Protein AF-A0A7Y3P4N7-F1 (afdb_monomer_lite)
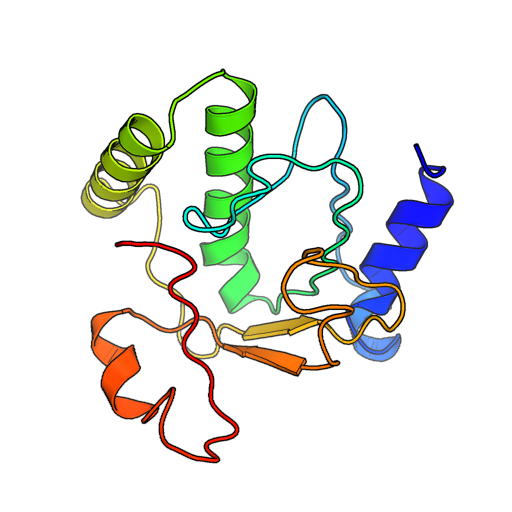
Structure (mmCIF, N/CA/C/O backbone):
data_AF-A0A7Y3P4N7-F1
#
_entry.id   AF-A0A7Y3P4N7-F1
#
loop_
_atom_site.group_PDB
_atom_site.id
_atom_site.type_symbol
_atom_site.label_atom_id
_atom_site.label_alt_id
_atom_site.label_comp_id
_atom_site.label_asym_id
_atom_site.label_entity_id
_atom_site.label_seq_id
_atom_site.pdbx_PDB_ins_code
_atom_site.Cartn_x
_atom_site.Cartn_y
_atom_site.Cartn_z
_atom_site.occupancy
_atom_site.B_iso_or_equiv
_atom_site.auth_seq_id
_atom_site.auth_comp_id
_atom_site.auth_asym_id
_atom_site.auth_atom_id
_atom_site.pdbx_PDB_model_num
ATOM 1 N N . MET A 1 1 ? -8.096 14.474 -16.806 1.00 61.81 1 MET A N 1
ATOM 2 C CA . MET A 1 1 ? -7.833 13.136 -16.232 1.00 61.81 1 MET A CA 1
ATOM 3 C C . MET A 1 1 ? -7.095 12.323 -17.276 1.00 61.81 1 MET A C 1
ATOM 5 O O . MET A 1 1 ? -7.492 12.418 -18.436 1.00 61.81 1 MET A O 1
ATOM 9 N N . PRO A 1 2 ? -6.023 11.605 -16.914 1.00 71.19 2 PRO A N 1
ATOM 10 C CA . PRO A 1 2 ? -5.303 10.753 -17.855 1.00 71.19 2 PRO A CA 1
ATOM 11 C C . PRO A 1 2 ? -6.220 9.682 -18.460 1.00 71.19 2 PRO A C 1
ATOM 13 O O . PRO A 1 2 ? -7.275 9.355 -17.915 1.00 71.19 2 PRO A O 1
ATOM 16 N N . SER A 1 3 ? -5.838 9.145 -19.621 1.00 80.19 3 SER A N 1
ATOM 17 C CA . SER A 1 3 ? -6.594 8.050 -20.241 1.00 80.19 3 SER A CA 1
ATOM 18 C C . SER A 1 3 ? -6.505 6.773 -19.399 1.00 80.19 3 SER A C 1
ATOM 20 O O . SER A 1 3 ? -5.502 6.536 -18.728 1.00 80.19 3 SER A O 1
ATOM 22 N N . ARG A 1 4 ? -7.497 5.880 -19.516 1.00 77.31 4 ARG A N 1
ATOM 23 C CA . ARG A 1 4 ? -7.462 4.554 -18.868 1.00 77.31 4 ARG A CA 1
ATOM 24 C C . ARG A 1 4 ? -6.175 3.786 -19.188 1.00 77.31 4 ARG A C 1
ATOM 26 O O . ARG A 1 4 ? -5.611 3.136 -18.317 1.00 77.31 4 ARG A O 1
ATOM 33 N N . ARG A 1 5 ? -5.686 3.889 -20.428 1.00 82.69 5 ARG A N 1
ATOM 34 C CA . ARG A 1 5 ? -4.422 3.272 -20.852 1.00 82.69 5 ARG A CA 1
ATOM 35 C C . ARG A 1 5 ? -3.223 3.854 -20.099 1.00 82.69 5 ARG A C 1
ATOM 37 O O . ARG A 1 5 ? -2.337 3.100 -19.718 1.00 82.69 5 ARG A O 1
ATOM 44 N N . ALA A 1 6 ? -3.206 5.169 -19.881 1.00 85.12 6 ALA A N 1
ATOM 45 C CA . ALA A 1 6 ? -2.146 5.837 -19.132 1.00 85.12 6 ALA A CA 1
ATOM 46 C C . ALA A 1 6 ? -2.150 5.441 -17.647 1.00 85.12 6 ALA A C 1
ATOM 48 O O . ALA A 1 6 ? -1.079 5.240 -17.084 1.00 85.12 6 ALA A O 1
ATOM 49 N N . GLU A 1 7 ? -3.324 5.265 -17.034 1.00 84.69 7 GLU A N 1
ATOM 50 C CA . GLU A 1 7 ? -3.420 4.784 -15.647 1.00 84.69 7 GLU A CA 1
ATOM 51 C C . GLU A 1 7 ? -2.989 3.320 -15.502 1.00 84.69 7 GLU A C 1
ATOM 53 O O . GLU A 1 7 ? -2.256 2.982 -14.581 1.00 84.69 7 GLU A O 1
ATOM 58 N N . ILE A 1 8 ? -3.357 2.450 -16.450 1.00 85.81 8 ILE A N 1
ATOM 59 C CA . ILE A 1 8 ? -2.885 1.055 -16.454 1.00 85.81 8 ILE A CA 1
ATOM 60 C C . ILE A 1 8 ? -1.363 0.993 -16.618 1.00 85.81 8 ILE A C 1
ATOM 62 O O . ILE A 1 8 ? -0.701 0.203 -15.947 1.00 85.81 8 ILE A O 1
ATOM 66 N N . ALA A 1 9 ? -0.801 1.817 -17.507 1.00 89.75 9 ALA A N 1
ATOM 67 C CA . ALA A 1 9 ? 0.643 1.893 -17.695 1.00 89.75 9 ALA A CA 1
ATOM 68 C C . ALA A 1 9 ? 1.352 2.377 -16.420 1.00 89.75 9 ALA A C 1
ATOM 70 O O . ALA A 1 9 ? 2.362 1.793 -16.039 1.00 89.75 9 ALA A O 1
ATOM 71 N N . LEU A 1 10 ? 0.790 3.383 -15.740 1.00 88.69 10 LEU A N 1
ATOM 72 C CA . LEU A 1 10 ? 1.301 3.870 -14.461 1.00 88.69 10 LEU A CA 1
ATOM 73 C C . LEU A 1 10 ? 1.244 2.787 -13.372 1.00 88.69 10 LEU A C 1
ATOM 75 O O . LEU A 1 10 ? 2.226 2.580 -12.669 1.00 88.69 10 LEU A O 1
ATOM 79 N N . ALA A 1 11 ? 0.119 2.084 -13.229 1.00 89.62 11 ALA A N 1
ATOM 80 C CA . ALA A 1 11 ? -0.009 1.007 -12.249 1.00 89.62 11 ALA A CA 1
ATOM 81 C C . ALA A 1 11 ? 1.030 -0.099 -12.495 1.00 89.62 11 ALA A C 1
ATOM 83 O O . ALA A 1 11 ? 1.687 -0.568 -11.570 1.00 89.62 11 ALA A O 1
ATOM 84 N N . ARG A 1 12 ? 1.248 -0.474 -13.761 1.00 92.44 12 ARG A N 1
ATOM 85 C CA . ARG A 1 12 ? 2.245 -1.490 -14.124 1.00 92.44 12 ARG A CA 1
ATOM 86 C C . ARG A 1 12 ? 3.689 -1.048 -13.905 1.00 92.44 12 ARG A C 1
ATOM 88 O O . ARG A 1 12 ? 4.544 -1.914 -13.769 1.00 92.44 12 ARG A O 1
ATOM 95 N N . SER A 1 13 ? 3.978 0.252 -13.845 1.00 92.94 13 SER A N 1
ATOM 96 C CA . SER A 1 13 ? 5.327 0.735 -13.531 1.00 92.94 13 SER A CA 1
ATOM 97 C C . SER A 1 13 ? 5.651 0.718 -12.034 1.00 92.94 13 SER A C 1
ATOM 99 O O . SER A 1 13 ? 6.765 1.080 -11.663 1.00 92.94 13 SER A O 1
ATOM 101 N N . ALA A 1 14 ? 4.723 0.288 -11.171 1.00 93.19 14 ALA A N 1
ATOM 102 C CA . ALA A 1 14 ? 4.967 0.113 -9.740 1.00 93.19 14 ALA A CA 1
ATOM 103 C C . ALA A 1 14 ? 5.999 -0.983 -9.422 1.00 93.19 14 ALA A C 1
ATOM 105 O O . ALA A 1 14 ? 6.657 -0.905 -8.390 1.00 93.19 14 ALA A O 1
ATOM 106 N N . ALA A 1 15 ? 6.167 -1.983 -10.294 1.00 95.44 15 ALA A N 1
ATOM 107 C CA . ALA A 1 15 ? 7.111 -3.091 -10.128 1.00 95.44 15 ALA A CA 1
ATOM 108 C C . ALA A 1 15 ? 7.778 -3.466 -11.467 1.00 95.44 15 ALA A C 1
ATOM 110 O O . ALA A 1 15 ? 7.324 -3.020 -12.524 1.00 95.44 15 ALA A O 1
ATOM 111 N N . PRO A 1 16 ? 8.842 -4.297 -11.468 1.00 95.81 16 PRO A N 1
ATOM 112 C CA . PRO A 1 16 ? 9.440 -4.797 -12.702 1.00 95.81 16 PRO A CA 1
ATOM 113 C C . PRO A 1 16 ? 8.420 -5.564 -13.562 1.00 95.81 16 PRO A C 1
ATOM 115 O O . PRO A 1 16 ? 7.517 -6.200 -13.008 1.00 95.81 16 PRO A O 1
ATOM 118 N N . PRO A 1 17 ? 8.575 -5.592 -14.901 1.00 94.69 17 PRO A N 1
ATOM 119 C CA . PRO A 1 17 ? 7.633 -6.275 -15.789 1.00 94.69 17 PRO A CA 1
ATOM 120 C C . PRO A 1 17 ? 7.401 -7.751 -15.450 1.00 94.69 17 PRO A C 1
ATOM 122 O O . PRO A 1 17 ? 6.272 -8.216 -15.553 1.00 94.69 17 PRO A O 1
ATOM 125 N N . SER A 1 18 ? 8.427 -8.468 -14.978 1.00 95.44 18 SER A N 1
ATOM 126 C CA . SER A 1 18 ? 8.317 -9.871 -14.543 1.00 95.44 18 SER A CA 1
ATOM 127 C C . SER A 1 18 ? 7.354 -10.086 -13.369 1.00 95.44 18 SER A C 1
ATOM 129 O O . SER A 1 18 ? 6.879 -11.199 -13.169 1.00 95.44 18 SER A O 1
ATOM 131 N N . ILE A 1 19 ? 7.051 -9.031 -12.609 1.00 93.69 19 ILE A N 1
ATOM 132 C CA . ILE A 1 19 ? 6.107 -9.040 -11.488 1.00 93.69 19 ILE A CA 1
ATOM 133 C C . ILE A 1 19 ? 4.776 -8.422 -11.932 1.00 93.69 19 ILE A C 1
ATOM 135 O O . ILE A 1 19 ? 3.722 -9.049 -11.834 1.00 93.69 19 ILE A O 1
ATOM 139 N N . ALA A 1 20 ? 4.815 -7.200 -12.472 1.00 92.75 20 ALA A N 1
ATOM 140 C CA . ALA A 1 20 ? 3.616 -6.418 -12.764 1.00 92.75 20 ALA A CA 1
ATOM 141 C C . ALA A 1 20 ? 2.809 -6.922 -13.974 1.00 92.75 20 ALA A C 1
ATOM 143 O O . ALA A 1 20 ? 1.617 -6.625 -14.072 1.00 92.75 20 ALA A O 1
ATOM 144 N N . ALA A 1 21 ? 3.417 -7.666 -14.909 1.00 90.94 21 ALA A N 1
ATOM 145 C CA . ALA A 1 21 ? 2.720 -8.134 -16.112 1.00 90.94 21 ALA A CA 1
ATOM 146 C C . ALA A 1 21 ? 1.543 -9.070 -15.799 1.00 90.94 21 ALA A C 1
ATOM 148 O O . ALA A 1 21 ? 0.556 -9.072 -16.536 1.00 90.94 21 ALA A O 1
ATOM 149 N N . HIS A 1 22 ? 1.636 -9.822 -14.700 1.00 87.56 22 HIS A N 1
ATOM 150 C CA . HIS A 1 22 ? 0.627 -10.789 -14.264 1.00 87.56 22 HIS A CA 1
ATOM 151 C C . HIS A 1 22 ? -0.294 -10.248 -13.162 1.00 87.56 22 HIS A C 1
ATOM 153 O O . HIS A 1 22 ? -1.211 -10.944 -12.733 1.00 87.56 22 HIS A O 1
ATOM 159 N N . ALA A 1 23 ? -0.063 -9.018 -12.697 1.00 89.44 23 ALA A N 1
ATOM 160 C CA . ALA A 1 23 ? -0.857 -8.416 -11.640 1.00 89.44 23 ALA A CA 1
ATOM 161 C C . ALA A 1 23 ? -2.231 -7.966 -12.156 1.00 89.44 23 ALA A C 1
ATOM 163 O O . ALA A 1 23 ? -2.363 -7.371 -13.233 1.00 89.44 23 ALA A O 1
ATOM 164 N N . THR A 1 24 ? -3.260 -8.187 -11.340 1.00 91.50 24 THR A N 1
ATOM 165 C CA . THR A 1 24 ? -4.559 -7.539 -11.529 1.00 91.50 24 THR A CA 1
ATOM 166 C C . THR A 1 24 ? -4.403 -6.041 -11.293 1.00 91.50 24 THR A C 1
ATOM 168 O O . THR A 1 24 ? -3.936 -5.618 -10.239 1.00 91.50 24 THR A O 1
ATOM 171 N N . VAL A 1 25 ? -4.810 -5.230 -12.270 1.00 87.38 25 VAL A N 1
ATOM 172 C CA . VAL A 1 25 ? -4.692 -3.770 -12.195 1.00 87.38 25 VAL A CA 1
ATOM 173 C C . VAL A 1 25 ? -5.990 -3.158 -11.685 1.00 87.38 25 VAL A C 1
ATOM 175 O O . VAL A 1 25 ? -7.051 -3.332 -12.286 1.00 87.38 25 VAL A O 1
ATOM 178 N N . LEU A 1 26 ? -5.875 -2.382 -10.612 1.00 83.62 26 LEU A N 1
ATOM 179 C CA . LEU A 1 26 ? -6.950 -1.580 -10.044 1.00 83.62 26 LEU A CA 1
ATOM 180 C C . LEU A 1 26 ? -6.667 -0.103 -10.344 1.00 83.62 26 LEU A C 1
ATOM 182 O O . LEU A 1 26 ? -5.553 0.367 -10.136 1.00 83.62 26 LEU A O 1
ATOM 186 N N . VAL A 1 27 ? -7.653 0.615 -10.887 1.00 80.75 27 VAL A N 1
ATOM 187 C CA . VAL A 1 27 ? -7.509 2.030 -11.262 1.00 80.75 27 VAL A CA 1
ATOM 188 C C . VAL A 1 27 ? -8.506 2.870 -10.491 1.00 80.75 27 VAL A C 1
ATOM 190 O O . VAL A 1 27 ? -9.705 2.588 -10.485 1.00 80.75 27 VAL A O 1
ATOM 193 N N . LEU A 1 28 ? -7.987 3.951 -9.924 1.00 74.19 28 LEU A N 1
ATOM 194 C CA . LEU A 1 28 ? -8.757 4.990 -9.280 1.00 74.19 28 LEU A CA 1
ATOM 195 C C . LEU A 1 28 ? -9.539 5.848 -10.264 1.00 74.19 28 LEU A C 1
ATOM 197 O O . LEU A 1 28 ? -9.003 6.443 -11.193 1.00 74.19 28 LEU A O 1
ATOM 201 N N . THR A 1 29 ? -10.847 5.915 -10.036 1.00 69.94 29 THR A N 1
ATOM 202 C CA . THR A 1 29 ? -11.795 6.729 -10.788 1.00 69.94 29 THR A CA 1
ATOM 203 C C . THR A 1 29 ? -12.557 7.673 -9.863 1.00 69.94 29 THR A C 1
ATOM 205 O O . THR A 1 29 ? -12.612 7.484 -8.651 1.00 69.94 29 THR A O 1
ATOM 208 N N . ARG A 1 30 ? -13.285 8.633 -10.446 1.00 65.25 30 ARG A N 1
ATOM 209 C CA . ARG A 1 30 ? -14.228 9.506 -9.712 1.00 65.25 30 ARG A CA 1
ATOM 210 C C . ARG A 1 30 ? -15.302 8.751 -8.911 1.00 65.25 30 ARG A C 1
ATOM 212 O O . ARG A 1 30 ? -16.056 9.382 -8.186 1.00 65.25 30 ARG A O 1
ATOM 219 N N . ARG A 1 31 ? -15.416 7.433 -9.099 1.00 62.25 31 ARG A N 1
ATOM 220 C CA . ARG A 1 31 ? -16.374 6.552 -8.429 1.00 62.25 31 ARG A CA 1
ATOM 221 C C . ARG A 1 31 ? -15.697 5.479 -7.554 1.00 62.25 31 ARG A C 1
ATOM 223 O O . ARG A 1 31 ? -16.415 4.625 -7.047 1.00 62.25 31 ARG A O 1
ATOM 230 N N . GLY A 1 32 ? -14.362 5.472 -7.386 1.00 59.31 32 GLY A N 1
ATOM 231 C CA . GLY A 1 32 ? -13.689 4.466 -6.539 1.00 59.31 32 GLY A CA 1
ATOM 232 C C . GLY A 1 32 ? -12.167 4.334 -6.680 1.00 59.31 32 GLY A C 1
ATOM 233 O O . GLY A 1 32 ? -11.677 4.449 -7.797 1.00 59.31 32 GLY A O 1
ATOM 234 N N . PHE A 1 33 ? -11.523 3.948 -5.560 1.00 55.28 33 PHE A N 1
ATOM 235 C CA . PHE A 1 33 ? -10.116 3.996 -5.062 1.00 55.28 33 PHE A CA 1
ATOM 236 C C . PHE A 1 33 ? -9.648 5.350 -4.500 1.00 55.28 33 PHE A C 1
ATOM 238 O O . PHE A 1 33 ? -9.903 6.350 -5.119 1.00 55.28 33 PHE A O 1
ATOM 245 N N . VAL A 1 34 ? -9.037 5.378 -3.306 1.00 50.56 34 VAL A N 1
ATOM 246 C CA . VAL A 1 34 ? -7.811 6.091 -2.842 1.00 50.56 34 VAL A CA 1
ATOM 247 C C . VAL A 1 34 ? -7.616 5.719 -1.358 1.00 50.56 34 VAL A C 1
ATOM 249 O O . VAL A 1 34 ? -8.615 5.620 -0.644 1.00 50.56 34 VAL A O 1
ATOM 252 N N . THR A 1 35 ? -6.370 5.639 -0.873 1.00 47.69 35 THR A N 1
ATOM 253 C CA . THR A 1 35 ? -6.036 5.795 0.560 1.00 47.69 35 THR A CA 1
ATOM 254 C C . THR A 1 35 ? -4.924 6.814 0.791 1.00 47.69 35 THR A C 1
ATOM 256 O O . THR A 1 35 ? -3.995 6.886 -0.003 1.00 47.69 35 THR A O 1
ATOM 259 N N . ALA A 1 36 ? -5.112 7.534 1.906 1.00 47.16 36 ALA A N 1
ATOM 260 C CA . ALA A 1 36 ? -4.250 8.269 2.850 1.00 47.16 36 ALA A CA 1
ATOM 261 C C . ALA A 1 36 ? -2.719 8.397 2.599 1.00 47.16 36 ALA A C 1
ATOM 263 O O . ALA A 1 36 ? -2.116 7.553 1.944 1.00 47.16 36 ALA A O 1
ATOM 264 N N . PRO A 1 37 ? -2.061 9.401 3.228 1.00 44.56 37 PRO A N 1
ATOM 265 C CA . PRO A 1 37 ? -2.115 9.577 4.686 1.00 44.56 37 PRO A CA 1
ATOM 266 C C . PRO A 1 37 ? -3.057 10.691 5.187 1.00 44.56 37 PRO A C 1
ATOM 268 O O . PRO A 1 37 ? -3.176 11.763 4.610 1.00 44.56 37 PRO A O 1
ATOM 271 N N . PHE A 1 38 ? -3.695 10.457 6.341 1.00 49.12 38 PHE A N 1
ATOM 272 C CA . PHE A 1 38 ? -4.705 11.331 6.967 1.00 49.12 38 PHE A CA 1
ATOM 273 C C . PHE A 1 38 ? -4.144 12.571 7.694 1.00 49.12 38 PHE A C 1
ATOM 275 O O . PHE A 1 38 ? -4.898 13.337 8.299 1.00 49.12 38 PHE A O 1
ATOM 282 N N . ASN A 1 39 ? -2.827 12.768 7.637 1.00 47.59 39 ASN A N 1
ATOM 283 C CA . ASN A 1 39 ? -2.147 13.991 8.064 1.00 47.59 39 ASN A CA 1
ATOM 284 C C . ASN A 1 39 ? -1.602 14.795 6.877 1.00 47.59 39 ASN A C 1
ATOM 286 O O . ASN A 1 39 ? -0.966 15.821 7.107 1.00 47.59 39 ASN A O 1
ATOM 290 N N . ASP A 1 40 ? -1.827 14.340 5.640 1.00 50.56 40 ASP A N 1
ATOM 291 C CA . ASP A 1 40 ? -1.505 15.155 4.479 1.00 50.56 40 ASP A CA 1
ATOM 292 C C . ASP A 1 40 ? -2.525 16.294 4.363 1.00 50.56 40 ASP A C 1
ATOM 294 O O . ASP A 1 40 ? -3.739 16.095 4.480 1.00 50.56 40 ASP A O 1
ATOM 298 N N . THR A 1 41 ? -2.017 17.509 4.181 1.00 51.00 41 THR A N 1
ATOM 299 C CA . THR A 1 41 ? -2.828 18.707 3.951 1.00 51.00 41 THR A CA 1
ATOM 300 C C . THR A 1 41 ? -3.601 18.632 2.636 1.00 51.00 41 THR A C 1
ATOM 302 O O . THR A 1 41 ? -4.568 19.367 2.458 1.00 51.00 41 THR A O 1
ATOM 305 N N . GLU A 1 42 ? -3.210 17.730 1.735 1.00 52.53 42 GLU A N 1
ATOM 306 C CA . GLU A 1 42 ? -3.821 17.520 0.423 1.00 52.53 42 GLU A CA 1
ATOM 307 C C . GLU A 1 42 ? -4.901 16.419 0.428 1.00 52.53 42 GLU A C 1
ATOM 309 O O . GLU A 1 42 ? -5.071 15.700 -0.554 1.00 52.53 42 GLU A O 1
ATOM 314 N N . PHE A 1 43 ? -5.666 16.294 1.525 1.00 50.41 43 PHE A N 1
ATOM 315 C CA . PHE A 1 43 ? -6.787 15.351 1.657 1.00 50.41 43 PHE A CA 1
ATOM 316 C C . PHE A 1 43 ? -7.696 15.375 0.408 1.00 50.41 43 PHE A C 1
ATOM 318 O O . PHE A 1 43 ? -8.486 16.297 0.211 1.00 50.41 43 PHE A O 1
ATOM 325 N N . TRP A 1 44 ? -7.558 14.325 -0.415 1.00 55.59 44 TRP A N 1
ATOM 326 C CA . TRP A 1 44 ? -8.115 14.164 -1.763 1.00 55.59 44 TRP A CA 1
ATOM 327 C C . TRP A 1 44 ? -7.571 15.162 -2.803 1.00 55.59 44 TRP A C 1
ATOM 329 O O . TRP A 1 44 ? -8.177 16.192 -3.102 1.00 55.59 44 TRP A O 1
ATOM 339 N N . ASN A 1 45 ? -6.467 14.789 -3.457 1.00 59.19 45 ASN A N 1
ATOM 340 C CA . ASN A 1 45 ? -5.925 15.509 -4.604 1.00 59.19 45 ASN A CA 1
ATOM 341 C C . ASN A 1 45 ? -5.884 14.603 -5.852 1.00 59.19 45 ASN A C 1
ATOM 343 O O . ASN A 1 45 ? -5.065 13.692 -5.930 1.00 59.19 45 ASN A O 1
ATOM 347 N N . PRO A 1 46 ? -6.701 14.850 -6.897 1.00 60.06 46 PRO A N 1
ATOM 348 C CA . PRO A 1 46 ? -6.679 14.050 -8.128 1.00 60.06 46 PRO A CA 1
ATOM 349 C C . PRO A 1 46 ? -5.380 14.196 -8.947 1.00 60.06 46 PRO A C 1
ATOM 351 O O . PRO A 1 46 ? -5.275 13.611 -10.028 1.00 60.06 46 PRO A O 1
ATOM 354 N N . LYS A 1 47 ? -4.424 15.016 -8.488 1.00 67.19 47 LYS A N 1
ATOM 355 C CA . LYS A 1 47 ? -3.064 15.104 -9.031 1.00 67.19 47 LYS A CA 1
ATOM 356 C C . LYS A 1 47 ? -2.114 14.079 -8.407 1.00 67.19 47 LYS A C 1
ATOM 358 O O . LYS A 1 47 ? -1.073 13.820 -9.007 1.00 67.19 47 LYS A O 1
ATOM 363 N N . GLU A 1 48 ? -2.457 13.501 -7.257 1.00 72.25 48 GLU A N 1
ATOM 364 C CA . GLU A 1 48 ? -1.678 12.429 -6.646 1.00 72.25 48 GLU A CA 1
ATOM 365 C C . GLU A 1 48 ? -1.811 11.127 -7.437 1.00 72.25 48 GLU A C 1
ATOM 367 O O . GLU A 1 48 ? -2.866 10.772 -7.969 1.00 72.25 48 GLU A O 1
ATOM 372 N N . ARG A 1 49 ? -0.687 10.429 -7.559 1.00 77.75 49 ARG A N 1
ATOM 373 C CA . ARG A 1 49 ? -0.486 9.240 -8.379 1.00 77.75 49 ARG A CA 1
ATOM 374 C C . ARG A 1 49 ? 0.468 8.306 -7.640 1.00 77.75 49 ARG A C 1
ATOM 376 O O . ARG A 1 49 ? 1.678 8.397 -7.820 1.00 77.75 49 ARG A O 1
ATOM 383 N N . GLY A 1 50 ? -0.074 7.410 -6.821 1.00 80.62 50 GLY A N 1
ATOM 384 C CA . GLY A 1 50 ? 0.683 6.380 -6.102 1.00 80.62 50 GLY A CA 1
ATOM 385 C C . GLY A 1 50 ? 0.436 4.987 -6.671 1.00 80.62 50 GLY A C 1
ATOM 386 O O . GLY A 1 50 ? -0.498 4.327 -6.227 1.00 80.62 50 GLY A O 1
ATOM 387 N N . PRO A 1 51 ? 1.174 4.548 -7.705 1.00 86.69 51 PRO A N 1
ATOM 388 C CA . PRO A 1 51 ? 1.033 3.188 -8.198 1.00 86.69 51 PRO A CA 1
ATOM 389 C C . PRO A 1 51 ? 1.782 2.203 -7.298 1.00 86.69 51 PRO A C 1
ATOM 391 O O . PRO A 1 51 ? 3.008 2.269 -7.172 1.00 86.69 51 PRO A O 1
ATOM 394 N N . ASP A 1 52 ? 1.029 1.237 -6.781 1.00 88.81 52 ASP A N 1
ATOM 395 C CA . ASP A 1 52 ? 1.512 0.188 -5.889 1.00 88.81 52 ASP A CA 1
ATOM 396 C C . ASP A 1 52 ? 1.291 -1.189 -6.520 1.00 88.81 52 ASP A C 1
ATOM 398 O O . ASP A 1 52 ? 0.239 -1.463 -7.104 1.00 88.81 52 ASP A O 1
ATOM 402 N N . CYS A 1 53 ? 2.255 -2.094 -6.356 1.00 93.69 53 CYS A N 1
ATOM 403 C CA . CYS A 1 53 ? 2.107 -3.498 -6.733 1.00 93.69 53 CYS A CA 1
ATOM 404 C C . CYS A 1 53 ? 2.272 -4.392 -5.505 1.00 93.69 53 CYS A C 1
ATOM 406 O O . CYS A 1 53 ? 3.383 -4.579 -5.010 1.00 93.69 53 CYS A O 1
ATOM 408 N N . TYR A 1 54 ? 1.166 -4.962 -5.037 1.00 95.12 54 TYR A N 1
ATOM 409 C CA . TYR A 1 54 ? 1.097 -5.778 -3.828 1.00 95.12 54 TYR A CA 1
ATOM 410 C C . TYR A 1 54 ? 1.469 -7.235 -4.110 1.00 95.12 54 TYR A C 1
ATOM 412 O O . TYR A 1 54 ? 1.095 -7.800 -5.139 1.00 95.12 54 TYR A O 1
ATOM 420 N N . ASN A 1 55 ? 2.174 -7.867 -3.173 1.00 97.06 55 ASN A N 1
ATOM 421 C CA . ASN A 1 55 ? 2.372 -9.313 -3.195 1.00 97.06 55 ASN A CA 1
ATOM 422 C C . ASN A 1 55 ? 1.110 -10.057 -2.684 1.00 97.06 55 ASN A C 1
ATOM 424 O O . ASN A 1 55 ? 0.170 -9.416 -2.203 1.00 97.06 55 ASN A O 1
ATOM 428 N N . PRO A 1 56 ? 1.031 -11.401 -2.778 1.00 96.31 56 PRO A N 1
ATOM 429 C CA . PRO A 1 56 ? -0.188 -12.124 -2.406 1.00 96.31 56 PRO A CA 1
ATOM 430 C C . PRO A 1 56 ? -0.633 -11.955 -0.938 1.00 96.31 56 PRO A C 1
ATOM 432 O O . PRO A 1 56 ? -1.825 -11.724 -0.737 1.00 96.31 56 PRO A O 1
ATOM 435 N N . PRO A 1 57 ? 0.252 -12.020 0.082 1.00 97.19 57 PRO A N 1
ATOM 436 C CA . PRO A 1 57 ? -0.129 -11.718 1.465 1.00 97.19 57 PRO A CA 1
ATOM 437 C C . PRO A 1 57 ? -0.695 -10.305 1.639 1.00 97.19 57 PRO A C 1
ATOM 439 O O . PRO A 1 57 ? -1.782 -10.149 2.189 1.00 97.19 57 PRO A O 1
ATOM 442 N N . ALA A 1 58 ? -0.034 -9.283 1.083 1.00 95.44 58 ALA A N 1
ATOM 443 C CA . ALA A 1 58 ? -0.522 -7.908 1.175 1.00 95.44 58 ALA A CA 1
ATOM 444 C C . ALA A 1 58 ? -1.837 -7.704 0.405 1.00 95.44 58 ALA A C 1
ATOM 446 O O . ALA A 1 58 ? -2.714 -6.966 0.837 1.00 95.44 58 ALA A O 1
ATOM 447 N N . THR A 1 59 ? -2.033 -8.416 -0.708 1.00 94.44 59 THR A N 1
ATOM 448 C CA . THR A 1 59 ? -3.292 -8.372 -1.467 1.00 94.44 59 THR A CA 1
ATOM 449 C C . THR A 1 59 ? -4.481 -8.845 -0.627 1.00 94.44 59 THR A C 1
ATOM 451 O O . THR A 1 59 ? -5.584 -8.330 -0.784 1.00 94.44 59 THR A O 1
ATOM 454 N N . ARG A 1 60 ? -4.283 -9.809 0.279 1.00 95.19 60 ARG A N 1
ATOM 455 C CA . ARG A 1 60 ? -5.362 -10.346 1.123 1.00 95.19 60 ARG A CA 1
ATOM 456 C C . ARG A 1 60 ? -5.751 -9.432 2.284 1.00 95.19 60 ARG A C 1
ATOM 458 O O . ARG A 1 60 ? -6.877 -9.553 2.764 1.00 95.19 60 ARG A O 1
ATOM 465 N N . THR A 1 61 ? -4.859 -8.548 2.727 1.00 94.00 61 THR A N 1
ATOM 466 C CA . THR A 1 61 ? -5.082 -7.685 3.900 1.00 94.00 61 THR A CA 1
ATOM 467 C C . THR A 1 61 ? -5.292 -6.226 3.520 1.00 94.00 61 THR A C 1
ATOM 469 O O . THR A 1 61 ? -6.271 -5.621 3.949 1.00 94.00 61 THR A O 1
ATOM 472 N N . GLU A 1 62 ? -4.440 -5.683 2.652 1.00 90.69 62 GLU A N 1
ATOM 473 C CA . GLU A 1 62 ? -4.411 -4.252 2.343 1.00 90.69 62 GLU A CA 1
ATOM 474 C C . GLU A 1 62 ? -5.458 -3.865 1.295 1.00 90.69 62 GLU A C 1
ATOM 476 O O . GLU A 1 62 ? -6.129 -2.848 1.443 1.00 90.69 62 GLU A O 1
ATOM 481 N N . ILE A 1 63 ? -5.665 -4.680 0.250 1.00 89.81 63 ILE A N 1
ATOM 482 C CA . ILE A 1 63 ? -6.609 -4.337 -0.831 1.00 89.81 63 ILE A CA 1
ATOM 483 C C . ILE A 1 63 ? -8.066 -4.240 -0.341 1.00 89.81 63 ILE A C 1
ATOM 485 O O . ILE A 1 63 ? -8.738 -3.275 -0.718 1.00 89.81 63 ILE A O 1
ATOM 489 N N . PRO A 1 64 ? -8.592 -5.161 0.495 1.00 91.44 64 PRO A N 1
ATOM 490 C CA . PRO A 1 64 ? -9.936 -5.011 1.055 1.00 91.44 64 PRO A CA 1
ATOM 491 C C . PRO A 1 64 ? -10.089 -3.745 1.904 1.00 91.44 64 PRO A C 1
ATOM 493 O O . PRO A 1 64 ? -11.111 -3.064 1.796 1.00 91.44 64 PRO A O 1
ATOM 496 N N . GLN A 1 65 ? -9.069 -3.408 2.703 1.00 88.88 65 GLN A N 1
ATOM 497 C CA . GLN A 1 65 ? -9.054 -2.185 3.504 1.00 88.88 65 GLN A CA 1
ATOM 498 C C . GLN A 1 65 ? -9.063 -0.942 2.600 1.00 88.88 65 GLN A C 1
ATOM 500 O O . GLN A 1 65 ? -9.970 -0.118 2.713 1.00 88.88 65 GLN A O 1
ATOM 505 N N . LEU A 1 66 ? -8.141 -0.867 1.634 1.00 85.38 66 LEU A N 1
ATOM 506 C CA . LEU A 1 66 ? -8.031 0.202 0.634 1.00 85.38 66 LEU A CA 1
ATOM 507 C C . LEU A 1 66 ? -9.358 0.460 -0.088 1.00 85.38 66 LEU A C 1
ATOM 509 O O . LEU A 1 66 ? -9.814 1.598 -0.207 1.00 85.38 66 LEU A O 1
ATOM 513 N N . LEU A 1 67 ? -10.007 -0.602 -0.562 1.00 86.12 67 LEU A N 1
ATOM 514 C CA . LEU A 1 67 ? -11.291 -0.511 -1.253 1.00 86.12 67 LEU A CA 1
ATOM 515 C C . LEU A 1 67 ? -12.399 0.047 -0.355 1.00 86.12 67 LEU A C 1
ATOM 517 O O . LEU A 1 67 ? -13.212 0.868 -0.795 1.00 86.12 67 LEU A O 1
ATOM 521 N N . GLN A 1 68 ? -12.451 -0.405 0.895 1.00 88.69 68 GLN A N 1
ATOM 522 C CA . GLN A 1 68 ? -13.492 -0.008 1.830 1.00 88.69 68 GLN A CA 1
ATOM 523 C C . GLN A 1 68 ? -13.306 1.431 2.323 1.00 88.69 68 GLN A C 1
ATOM 525 O O . GLN A 1 68 ? -14.280 2.184 2.411 1.00 88.69 68 GLN A O 1
ATOM 530 N N . GLU A 1 69 ? -12.072 1.837 2.595 1.00 82.62 69 GLU A N 1
ATOM 531 C CA . GLU A 1 69 ? -11.743 3.206 2.980 1.00 82.62 69 GLU A CA 1
ATOM 532 C C . GLU A 1 69 ? -12.021 4.179 1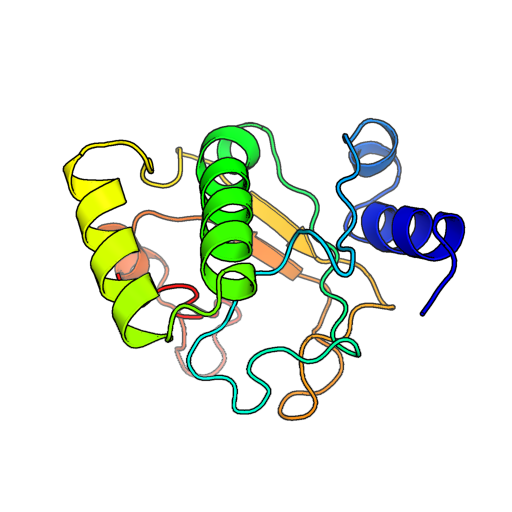.835 1.00 82.62 69 GLU A C 1
ATOM 534 O O . GLU A 1 69 ? -12.662 5.207 2.052 1.00 82.62 69 GLU A O 1
ATOM 539 N N . ALA A 1 70 ? -11.682 3.808 0.597 1.00 80.25 70 ALA A N 1
ATOM 540 C CA . ALA A 1 70 ? -12.055 4.584 -0.580 1.00 80.25 70 ALA A CA 1
ATOM 541 C C . ALA A 1 70 ? -13.576 4.775 -0.686 1.00 80.25 70 ALA A C 1
ATOM 543 O O . ALA A 1 70 ? -14.057 5.866 -0.997 1.00 80.25 70 ALA A O 1
ATOM 544 N N . LYS A 1 71 ? -14.353 3.722 -0.401 1.00 85.44 71 LYS A N 1
ATOM 545 C CA . LYS A 1 71 ? -15.820 3.789 -0.393 1.00 85.44 71 LYS A CA 1
ATOM 546 C C . LYS A 1 71 ? -16.339 4.736 0.690 1.00 85.44 71 LYS A C 1
ATOM 548 O O . LYS A 1 71 ? -17.276 5.486 0.430 1.00 85.44 71 LYS A O 1
ATOM 553 N N . TRP A 1 72 ? -15.762 4.709 1.890 1.00 86.44 72 TRP A N 1
ATOM 554 C CA . TRP A 1 72 ? -16.138 5.628 2.966 1.00 86.44 72 TRP A CA 1
ATOM 555 C C . TRP A 1 72 ? -15.802 7.081 2.622 1.00 86.44 72 TRP A C 1
ATOM 557 O O . TRP A 1 72 ? -16.674 7.936 2.753 1.00 86.44 72 TRP A O 1
ATOM 567 N N . ALA A 1 73 ? -14.597 7.344 2.112 1.00 79.12 73 ALA A N 1
ATOM 568 C CA . ALA A 1 73 ? -14.169 8.682 1.712 1.00 79.12 73 ALA A CA 1
ATOM 569 C C . ALA A 1 73 ? -15.073 9.267 0.616 1.00 79.12 73 ALA A C 1
ATOM 571 O O . ALA A 1 73 ? -15.584 10.376 0.750 1.00 79.12 73 ALA A O 1
ATOM 572 N N . LEU A 1 74 ? -15.356 8.494 -0.439 1.00 78.12 74 LEU A N 1
ATOM 573 C CA . LEU A 1 74 ? -16.275 8.916 -1.504 1.00 78.12 74 LEU A CA 1
ATOM 574 C C . LEU A 1 74 ? -17.727 9.050 -1.033 1.00 78.12 74 LEU A C 1
ATOM 576 O O . LEU A 1 74 ? -18.504 9.778 -1.644 1.00 78.12 74 LEU A O 1
ATOM 580 N N . GLY A 1 75 ? -18.090 8.367 0.053 1.00 84.94 75 GLY A N 1
ATOM 581 C CA . GLY A 1 75 ? -19.364 8.542 0.747 1.00 84.94 75 GLY A CA 1
ATOM 582 C C . GLY A 1 75 ? -19.455 9.829 1.573 1.00 84.94 75 GLY A C 1
ATOM 583 O O . GLY A 1 75 ? -20.483 10.049 2.207 1.00 84.94 75 GLY A O 1
ATOM 584 N N . GLY A 1 76 ? -18.408 10.662 1.588 1.00 82.62 76 GLY A N 1
ATOM 585 C CA . GLY A 1 76 ? -18.383 11.937 2.304 1.00 82.62 76 GLY A CA 1
ATOM 586 C C . GLY A 1 76 ? -18.083 11.812 3.796 1.00 82.62 76 GLY A C 1
ATOM 587 O O . GLY A 1 76 ? -18.339 12.755 4.542 1.00 82.62 76 GLY A O 1
ATOM 588 N N . LEU A 1 77 ? -17.563 10.667 4.251 1.00 86.94 77 LEU A N 1
ATOM 589 C CA . LEU A 1 77 ? -17.147 10.535 5.643 1.00 86.94 77 LEU A CA 1
ATOM 590 C C . LEU A 1 77 ? -15.973 11.462 5.948 1.00 86.94 77 LEU A C 1
ATOM 592 O O . LEU A 1 77 ? -15.031 11.588 5.165 1.00 86.94 77 LEU A O 1
ATOM 596 N N . THR A 1 78 ? -16.006 12.062 7.135 1.00 84.00 78 THR A N 1
ATOM 597 C CA . THR A 1 78 ? -1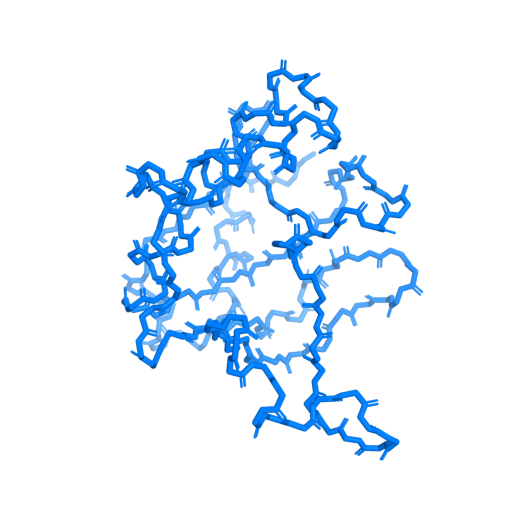4.863 12.811 7.650 1.00 84.00 78 THR A CA 1
ATOM 598 C C . THR A 1 78 ? -13.739 11.857 8.042 1.00 84.00 78 THR A C 1
ATOM 600 O O . THR A 1 78 ? -13.965 10.681 8.342 1.00 84.00 78 THR A O 1
ATOM 603 N N . ARG A 1 79 ? -12.514 12.384 8.124 1.00 76.62 79 ARG A N 1
ATOM 604 C CA . ARG A 1 79 ? -11.353 11.643 8.636 1.00 76.62 79 ARG A CA 1
ATOM 605 C C . ARG A 1 79 ? -11.650 10.948 9.966 1.00 76.62 79 ARG A C 1
ATOM 607 O O . ARG A 1 79 ? -11.375 9.765 10.107 1.00 76.62 79 ARG A O 1
ATOM 614 N N . GLN A 1 80 ? -12.233 11.673 10.921 1.00 83.88 80 GLN A N 1
ATOM 615 C CA . GLN A 1 80 ? -12.524 11.127 12.246 1.00 83.88 80 GLN A CA 1
ATOM 616 C C . GLN A 1 80 ? -13.499 9.942 12.166 1.00 83.88 80 GLN A C 1
ATOM 618 O O . GLN A 1 80 ? -13.264 8.907 12.781 1.00 83.88 80 GLN A O 1
ATOM 623 N N . GLN A 1 81 ? -14.551 10.059 11.352 1.00 89.06 81 GLN A N 1
ATOM 624 C CA . GLN A 1 81 ? -15.514 8.973 11.154 1.00 89.06 81 GLN A CA 1
ATOM 625 C C . GLN A 1 81 ? -14.868 7.744 10.507 1.00 89.06 81 GLN A C 1
ATOM 627 O O . GLN A 1 81 ? -15.204 6.614 10.858 1.00 89.06 81 GLN A O 1
ATOM 632 N N . MET A 1 82 ? -13.950 7.945 9.558 1.00 85.62 82 MET A N 1
ATOM 633 C CA . MET A 1 82 ? -13.196 6.847 8.954 1.00 85.62 82 MET A CA 1
ATOM 634 C C . MET A 1 82 ? -12.278 6.171 9.975 1.00 85.62 82 MET A C 1
ATOM 636 O O . MET A 1 82 ? -12.301 4.951 10.068 1.00 85.62 82 MET A O 1
ATOM 640 N N . GLU A 1 83 ? -11.540 6.934 10.787 1.00 83.75 83 GLU A N 1
ATOM 641 C CA . GLU A 1 83 ? -10.677 6.387 11.846 1.00 83.75 83 GLU A CA 1
ATOM 642 C C . GLU A 1 83 ? -11.469 5.540 12.854 1.00 83.75 83 GLU A C 1
ATOM 644 O O . GLU A 1 83 ? -11.056 4.433 13.208 1.00 83.75 83 GLU A O 1
ATOM 649 N N . GLU A 1 84 ? -12.628 6.029 13.297 1.00 90.12 84 GLU A N 1
ATOM 650 C CA . GLU A 1 84 ? -13.523 5.300 14.200 1.00 90.12 84 GLU A CA 1
ATOM 651 C C . GLU A 1 84 ? -14.045 4.007 13.555 1.00 90.12 84 GLU A C 1
ATOM 653 O O . GLU A 1 84 ? -13.993 2.941 14.174 1.00 90.12 84 GLU A O 1
ATOM 658 N N . ARG A 1 85 ? -14.477 4.061 12.288 1.00 92.12 85 ARG A N 1
ATOM 659 C CA . ARG A 1 85 ? -14.945 2.873 11.557 1.00 92.12 85 ARG A CA 1
ATOM 660 C C . ARG A 1 85 ? -13.844 1.860 11.295 1.00 92.12 85 ARG A C 1
ATOM 662 O O . ARG A 1 85 ? -14.104 0.668 11.409 1.00 92.12 85 ARG A O 1
ATOM 669 N N . THR A 1 86 ? -12.628 2.302 10.992 1.00 88.56 86 THR A N 1
ATOM 670 C CA . THR A 1 86 ? -11.483 1.407 10.806 1.00 88.56 86 THR A CA 1
ATOM 671 C C . THR A 1 86 ? -11.191 0.635 12.093 1.00 88.56 86 THR A C 1
ATOM 673 O O . THR A 1 86 ? -10.992 -0.576 12.037 1.00 88.56 86 THR A O 1
ATOM 676 N N . LYS A 1 87 ? -11.242 1.281 13.269 1.00 89.06 87 LYS A N 1
ATOM 677 C CA . LYS A 1 87 ? -11.076 0.586 14.562 1.00 89.06 87 LYS A CA 1
ATOM 678 C C . LYS A 1 87 ? -12.139 -0.492 14.774 1.00 89.06 87 LYS A C 1
ATOM 680 O O . LYS A 1 87 ? -11.798 -1.609 15.157 1.00 89.06 87 LYS A O 1
ATOM 685 N N . VAL A 1 88 ? -13.404 -0.173 14.489 1.00 94.56 88 VAL A N 1
ATOM 686 C CA . VAL A 1 88 ? -14.510 -1.141 14.571 1.00 94.56 88 VAL A CA 1
ATOM 687 C C . VAL A 1 88 ? -14.302 -2.296 13.587 1.00 94.56 88 VAL A C 1
ATOM 689 O O . VAL A 1 88 ? -14.411 -3.445 13.997 1.00 94.56 88 VAL A O 1
ATOM 692 N N . ALA A 1 89 ? -13.905 -2.009 12.345 1.00 93.38 89 ALA A N 1
ATOM 693 C CA . ALA A 1 89 ? -13.659 -3.011 11.306 1.00 93.38 89 ALA A CA 1
ATOM 694 C C . ALA A 1 89 ? -12.486 -3.961 11.629 1.00 93.38 89 ALA A C 1
ATOM 696 O O . ALA A 1 89 ? -12.444 -5.104 11.182 1.00 93.38 89 ALA A O 1
ATOM 697 N N . PHE A 1 90 ? -11.493 -3.521 12.404 1.00 91.31 90 PHE A N 1
ATOM 698 C CA . PHE A 1 90 ? -10.477 -4.436 12.934 1.00 91.31 90 PHE A CA 1
ATOM 699 C C . PHE A 1 90 ? -11.015 -5.264 14.108 1.00 91.31 90 PHE A C 1
ATOM 701 O O . PHE A 1 90 ? -10.718 -6.455 14.204 1.00 91.31 90 PHE A O 1
ATOM 708 N N . ALA A 1 91 ? -11.815 -4.658 14.991 1.00 93.25 91 ALA A N 1
ATOM 709 C CA . ALA A 1 91 ? -12.403 -5.345 16.140 1.00 93.25 91 ALA A CA 1
ATOM 710 C C . ALA A 1 91 ? -13.401 -6.444 15.723 1.00 93.25 91 ALA A C 1
ATOM 712 O O . ALA A 1 91 ? -13.415 -7.519 16.322 1.00 93.25 91 ALA A O 1
ATOM 713 N N . ASP A 1 92 ? -14.189 -6.206 14.673 1.00 95.06 92 ASP A N 1
ATOM 714 C CA . ASP A 1 92 ? -15.151 -7.165 14.113 1.00 95.06 92 ASP A CA 1
ATOM 715 C C . ASP A 1 92 ? -14.535 -8.148 13.094 1.00 95.06 92 ASP A C 1
ATOM 717 O O . ASP A 1 92 ? -15.215 -9.058 12.617 1.00 95.06 92 ASP A O 1
ATOM 721 N N . ARG A 1 93 ? -13.227 -8.017 12.818 1.00 92.44 93 ARG A N 1
ATOM 722 C CA . ARG A 1 93 ? -12.437 -8.830 11.874 1.00 92.44 93 ARG A CA 1
ATOM 723 C C . ARG A 1 93 ? -12.814 -8.661 10.398 1.00 92.44 93 ARG A C 1
ATOM 725 O O . ARG A 1 93 ? -12.410 -9.493 9.578 1.00 92.44 93 ARG A O 1
ATOM 732 N N . MET A 1 94 ? -13.532 -7.600 10.032 1.00 92.88 94 MET A N 1
ATOM 733 C CA . MET A 1 94 ? -13.702 -7.192 8.638 1.00 92.88 94 MET A CA 1
ATOM 734 C C . MET A 1 94 ? -12.349 -6.847 7.996 1.00 92.88 94 MET A C 1
ATOM 736 O O . MET A 1 94 ? -12.075 -7.255 6.867 1.00 92.88 94 MET A O 1
ATOM 740 N N . PHE A 1 95 ? -11.488 -6.137 8.725 1.00 93.12 95 PHE A N 1
ATOM 741 C CA . PHE A 1 95 ? -10.088 -5.922 8.373 1.00 93.12 95 PHE A CA 1
ATOM 742 C C . PHE A 1 95 ? -9.191 -6.878 9.151 1.00 93.12 95 PHE A C 1
ATOM 744 O O . PHE A 1 95 ? -9.413 -7.169 10.328 1.00 93.12 95 PHE A O 1
ATOM 751 N N . LYS A 1 96 ? -8.150 -7.369 8.479 1.00 92.50 96 LYS A N 1
ATOM 752 C CA . LYS A 1 96 ? -7.170 -8.289 9.057 1.00 92.50 96 LYS A CA 1
ATOM 753 C C . LYS A 1 96 ? -5.836 -7.576 9.231 1.00 92.50 96 LYS A C 1
ATOM 755 O O . LYS A 1 96 ? -5.480 -6.765 8.375 1.00 92.50 96 LYS A O 1
ATOM 760 N N . PRO A 1 97 ? -5.086 -7.859 10.309 1.00 91.50 97 PRO A N 1
ATOM 761 C CA . PRO A 1 97 ? -3.716 -7.378 10.407 1.00 91.50 97 PRO A CA 1
ATOM 762 C C . PRO A 1 97 ? -2.897 -7.897 9.212 1.00 91.50 97 PRO A C 1
ATOM 764 O O . PRO A 1 97 ? -3.215 -8.978 8.705 1.00 91.50 97 PRO A O 1
ATOM 767 N N . PRO A 1 98 ? -1.853 -7.165 8.782 1.00 92.50 98 PRO A N 1
ATOM 768 C CA . PRO A 1 98 ? -0.986 -7.607 7.700 1.00 92.50 98 PRO A CA 1
ATOM 769 C C . PRO A 1 98 ? -0.464 -9.025 7.932 1.00 92.50 98 PRO A C 1
ATOM 771 O O . PRO A 1 98 ? -0.043 -9.373 9.039 1.00 92.50 98 PRO A O 1
ATOM 774 N N . GLU A 1 99 ? -0.504 -9.845 6.886 1.00 94.50 99 GLU A N 1
ATOM 775 C CA . GLU A 1 99 ? 0.022 -11.207 6.936 1.00 94.50 99 GLU A CA 1
ATOM 776 C C . GLU A 1 99 ? 1.564 -11.201 6.982 1.00 94.50 99 GLU A C 1
ATOM 778 O O . GLU A 1 99 ? 2.201 -10.297 6.432 1.00 94.50 99 GLU A O 1
ATOM 783 N N . PRO A 1 100 ? 2.203 -12.225 7.580 1.00 94.31 100 PRO A N 1
ATOM 784 C CA . PRO A 1 100 ? 3.651 -12.379 7.505 1.00 94.31 100 PRO A CA 1
ATOM 785 C C . PRO A 1 100 ? 4.158 -12.332 6.058 1.00 94.31 100 PRO A C 1
ATOM 787 O O . PRO A 1 100 ? 3.640 -13.013 5.173 1.00 94.31 100 PRO A O 1
ATOM 790 N N . GLY A 1 101 ? 5.188 -11.518 5.820 1.00 94.81 101 GLY A N 1
ATOM 791 C CA . GLY A 1 101 ? 5.756 -11.324 4.486 1.00 94.81 101 GLY A CA 1
ATOM 792 C C . GLY A 1 101 ? 4.915 -10.445 3.556 1.00 94.81 101 GLY A C 1
ATOM 793 O O . GLY A 1 101 ? 5.187 -10.429 2.358 1.00 94.81 101 GLY A O 1
ATOM 794 N N . ALA A 1 102 ? 3.909 -9.719 4.052 1.00 96.25 102 ALA A N 1
ATOM 795 C CA . ALA A 1 102 ? 3.175 -8.735 3.263 1.00 96.25 102 ALA A CA 1
ATOM 796 C C . ALA A 1 102 ? 4.069 -7.543 2.879 1.00 96.25 102 ALA A C 1
ATOM 798 O O . ALA A 1 102 ? 4.623 -6.846 3.730 1.00 96.25 102 ALA A O 1
ATOM 799 N N . PHE A 1 103 ? 4.200 -7.297 1.575 1.00 95.31 103 PHE A N 1
ATOM 800 C CA . PHE A 1 103 ? 4.920 -6.142 1.043 1.00 95.31 103 PHE A CA 1
ATOM 801 C C . PHE A 1 103 ? 4.353 -5.695 -0.311 1.00 95.31 103 PHE A C 1
ATOM 803 O O . PHE A 1 103 ? 3.625 -6.432 -0.984 1.00 95.31 103 PHE A O 1
ATOM 810 N N . GLY A 1 104 ? 4.712 -4.483 -0.725 1.00 93.94 104 GLY A N 1
ATOM 811 C CA . GLY A 1 104 ? 4.365 -3.912 -2.020 1.00 93.94 104 GLY A CA 1
ATOM 812 C C . GLY A 1 104 ? 5.515 -3.118 -2.629 1.00 93.94 104 GLY A C 1
ATOM 813 O O . GLY A 1 104 ? 6.388 -2.618 -1.926 1.00 93.94 104 GLY A O 1
ATOM 814 N N . PHE A 1 105 ? 5.525 -3.012 -3.951 1.00 93.62 105 PHE A N 1
ATOM 815 C CA . PHE A 1 105 ? 6.488 -2.208 -4.694 1.00 93.62 105 PHE A CA 1
ATOM 816 C C . PHE A 1 105 ? 5.888 -0.854 -5.071 1.00 93.62 105 PHE A C 1
ATOM 818 O O . PHE A 1 105 ? 4.773 -0.807 -5.589 1.00 93.62 105 PHE A O 1
ATOM 825 N N . MET A 1 106 ? 6.667 0.213 -4.888 1.00 90.31 106 MET A N 1
ATOM 826 C CA . MET A 1 106 ? 6.394 1.557 -5.398 1.00 90.31 106 MET A CA 1
ATOM 827 C C . MET A 1 106 ? 7.611 2.060 -6.170 1.00 90.31 106 MET A C 1
ATOM 829 O O . MET A 1 106 ? 8.337 2.943 -5.721 1.00 90.31 106 MET A O 1
ATOM 833 N N . LEU A 1 107 ? 7.893 1.450 -7.321 1.00 92.06 107 LEU A N 1
ATOM 834 C CA . LEU A 1 107 ? 9.102 1.741 -8.103 1.00 92.06 107 LEU A CA 1
ATOM 835 C C . LEU A 1 107 ? 8.882 2.750 -9.236 1.00 92.06 107 LEU A C 1
ATOM 837 O O . LEU A 1 107 ? 9.820 3.096 -9.958 1.00 92.06 107 LEU A O 1
ATOM 841 N N . SER A 1 108 ? 7.646 3.216 -9.417 1.00 88.94 108 SER A N 1
ATOM 842 C CA . SER A 1 108 ? 7.297 4.083 -10.536 1.00 88.94 108 SER A CA 1
ATOM 843 C C . SER A 1 108 ? 7.983 5.441 -10.430 1.00 88.94 108 SER A C 1
ATOM 845 O O . SER A 1 108 ? 7.700 6.233 -9.538 1.00 88.94 108 SER A O 1
ATOM 847 N N . ARG A 1 109 ? 8.788 5.778 -11.440 1.00 85.44 109 ARG A N 1
ATOM 848 C CA . ARG A 1 109 ? 9.367 7.124 -11.608 1.00 85.44 109 ARG A CA 1
ATOM 849 C C . ARG A 1 109 ? 8.333 8.196 -11.967 1.00 85.44 109 ARG A C 1
ATOM 851 O O . ARG A 1 109 ? 8.666 9.373 -12.019 1.00 85.44 109 ARG A O 1
ATOM 858 N N . MET A 1 110 ? 7.109 7.777 -12.285 1.00 80.81 110 MET A N 1
ATOM 859 C CA . MET A 1 110 ? 5.985 8.652 -12.621 1.00 80.81 110 MET A CA 1
ATOM 860 C C . MET A 1 110 ? 5.034 8.857 -11.433 1.00 80.81 110 MET A C 1
ATOM 862 O O . MET A 1 110 ? 3.988 9.486 -11.605 1.00 80.81 110 MET A O 1
ATOM 866 N N . GLY A 1 111 ? 5.357 8.278 -10.269 1.00 74.31 111 GLY A N 1
ATOM 867 C CA . GLY A 1 111 ? 4.598 8.464 -9.042 1.00 74.31 111 GLY A CA 1
ATOM 868 C C . GLY A 1 111 ? 4.746 9.884 -8.494 1.00 74.31 111 GLY A C 1
ATOM 869 O O . GLY A 1 111 ? 5.807 10.499 -8.594 1.00 74.31 111 GLY A O 1
ATOM 870 N N . TYR A 1 112 ? 3.667 10.408 -7.926 1.00 74.69 112 TYR A N 1
ATOM 871 C CA . TYR A 1 112 ? 3.616 11.722 -7.296 1.00 74.69 112 TYR A CA 1
ATOM 872 C C . TYR A 1 112 ? 2.665 11.641 -6.107 1.00 74.69 112 TYR A C 1
ATOM 874 O O . TYR A 1 112 ? 1.459 11.568 -6.312 1.00 74.69 112 TYR A O 1
ATOM 882 N N . LEU A 1 113 ? 3.191 11.566 -4.886 1.00 68.56 113 LEU A N 1
ATOM 883 C CA . LEU A 1 113 ? 2.364 11.295 -3.705 1.00 68.56 113 LEU A CA 1
ATOM 884 C C . LEU A 1 113 ? 1.917 12.547 -2.963 1.00 68.56 113 LEU A C 1
ATOM 886 O O . LEU A 1 113 ? 0.861 12.495 -2.363 1.00 68.56 113 LEU A O 1
ATOM 890 N N . ASN A 1 114 ? 2.677 13.642 -3.006 1.00 64.00 114 ASN A N 1
ATOM 891 C CA . ASN A 1 114 ? 2.239 14.939 -2.494 1.00 64.00 114 ASN A CA 1
ATOM 892 C C . ASN A 1 114 ? 3.143 16.072 -3.003 1.00 64.00 114 ASN A C 1
ATOM 894 O O . ASN A 1 114 ? 4.249 15.841 -3.508 1.00 64.00 114 ASN A O 1
ATOM 898 N N . HIS A 1 115 ? 2.698 17.320 -2.845 1.00 52.56 115 HIS A N 1
ATOM 899 C CA . HIS A 1 115 ? 3.546 18.483 -3.108 1.00 52.56 115 HIS A CA 1
ATOM 900 C C . HIS A 1 115 ? 4.583 18.713 -2.004 1.00 52.56 115 HIS A C 1
ATOM 902 O O . HIS A 1 115 ? 5.599 19.365 -2.241 1.00 52.56 115 HIS A O 1
ATOM 908 N N . ALA A 1 116 ? 4.296 18.274 -0.773 1.00 51.06 116 ALA A N 1
ATOM 909 C CA . ALA A 1 116 ? 5.050 18.664 0.420 1.00 51.06 116 ALA A CA 1
ATOM 910 C C . ALA A 1 116 ? 6.419 17.972 0.510 1.00 51.06 116 ALA A C 1
ATOM 912 O O . ALA A 1 116 ? 7.351 18.533 1.083 1.00 51.06 116 ALA A O 1
ATOM 913 N N . HIS A 1 117 ? 6.553 16.785 -0.087 1.00 52.31 117 HIS A N 1
ATOM 914 C CA . HIS A 1 117 ? 7.762 15.960 -0.042 1.00 52.31 117 HIS A CA 1
ATOM 915 C C . HIS A 1 117 ? 8.340 15.635 -1.435 1.00 52.31 117 HIS A C 1
ATOM 917 O O . HIS A 1 117 ? 9.387 14.995 -1.521 1.00 52.31 117 HIS A O 1
ATOM 923 N N . GLY A 1 118 ? 7.722 16.119 -2.522 1.00 54.75 118 GLY A N 1
ATOM 924 C CA . GLY A 1 118 ? 8.206 15.936 -3.897 1.00 54.75 118 GLY A CA 1
ATOM 925 C C . GLY A 1 118 ? 7.905 14.547 -4.492 1.00 54.75 118 GLY A C 1
ATOM 926 O O . GLY A 1 118 ? 7.114 13.786 -3.931 1.00 54.75 118 GLY A O 1
ATOM 927 N N . PRO A 1 119 ? 8.486 14.191 -5.661 1.00 60.28 119 PRO A N 1
ATOM 928 C CA . PRO A 1 119 ? 8.341 12.849 -6.220 1.00 60.28 119 PRO A CA 1
ATOM 929 C C . PRO A 1 11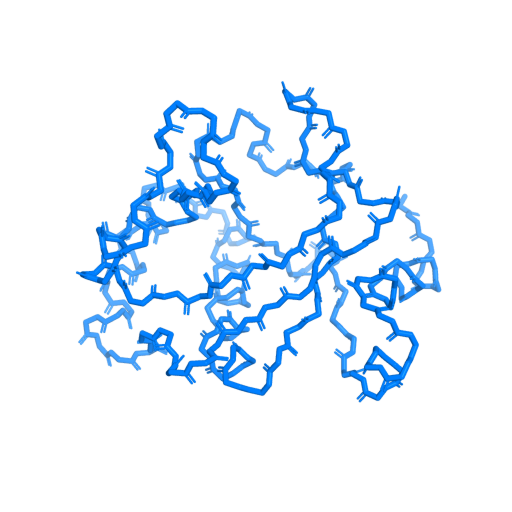9 ? 8.919 11.821 -5.244 1.00 60.28 119 PRO A C 1
ATOM 931 O O . PRO A 1 119 ? 10.096 11.879 -4.888 1.00 60.28 119 PRO A O 1
ATOM 934 N N . TRP A 1 120 ? 8.083 10.884 -4.804 1.00 67.44 120 TRP A N 1
ATOM 935 C CA . TRP A 1 120 ? 8.489 9.871 -3.839 1.00 67.44 120 TRP A CA 1
ATOM 936 C C . TRP A 1 120 ? 9.475 8.887 -4.481 1.00 67.44 120 TRP A C 1
ATOM 938 O O . TRP A 1 120 ? 9.307 8.482 -5.633 1.00 67.44 120 TRP A O 1
ATOM 948 N N . TYR A 1 121 ? 10.528 8.516 -3.754 1.00 76.12 121 TYR A N 1
ATOM 949 C CA . TYR A 1 121 ? 11.596 7.674 -4.294 1.00 76.12 121 TYR A CA 1
ATOM 950 C C . TYR A 1 121 ? 11.120 6.235 -4.543 1.00 76.12 121 TYR A C 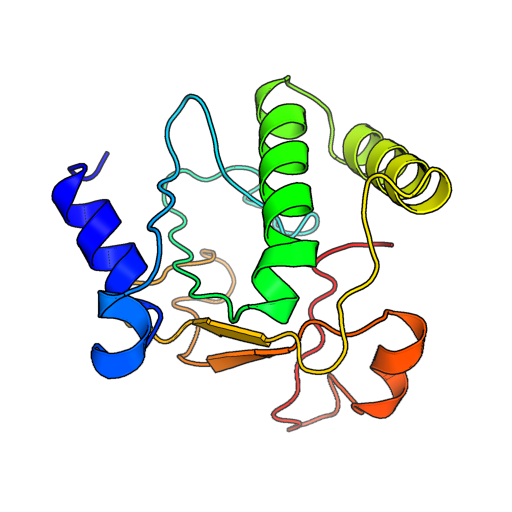1
ATOM 952 O O . TYR A 1 121 ? 10.273 5.743 -3.796 1.00 76.12 121 TYR A O 1
ATOM 960 N N . PRO A 1 122 ? 11.681 5.519 -5.537 1.00 87.12 122 PRO A N 1
ATOM 961 C CA . PRO A 1 122 ? 11.443 4.090 -5.709 1.00 87.12 122 PRO A CA 1
ATOM 962 C C . PRO A 1 122 ? 11.768 3.303 -4.434 1.00 87.12 122 PRO A C 1
ATOM 964 O O . PRO A 1 122 ? 12.910 3.320 -3.977 1.00 87.12 122 PRO A O 1
ATOM 967 N N . HIS A 1 123 ? 10.783 2.614 -3.860 1.00 88.06 123 HIS A N 1
ATOM 968 C CA . HIS A 1 123 ? 10.963 1.860 -2.616 1.00 88.06 123 HIS A CA 1
ATOM 969 C C . HIS A 1 123 ? 10.026 0.648 -2.524 1.00 88.06 123 HIS A C 1
ATOM 971 O O . HIS A 1 123 ? 9.133 0.448 -3.352 1.00 88.06 123 HIS A O 1
ATOM 977 N N . ILE A 1 124 ? 10.269 -0.181 -1.508 1.00 90.94 124 ILE A N 1
ATOM 978 C CA . ILE A 1 124 ? 9.410 -1.300 -1.120 1.00 90.94 124 ILE A CA 1
ATOM 979 C C . ILE A 1 124 ? 8.706 -0.912 0.178 1.00 90.94 124 ILE A C 1
ATOM 981 O O . ILE A 1 124 ? 9.350 -0.471 1.129 1.00 90.94 124 ILE A O 1
ATOM 985 N N . MET A 1 125 ? 7.391 -1.093 0.212 1.00 89.69 125 MET A N 1
ATOM 986 C CA . MET A 1 125 ? 6.578 -0.959 1.412 1.00 89.69 125 MET A CA 1
ATOM 987 C C . MET A 1 125 ? 6.457 -2.316 2.093 1.00 89.69 125 MET A C 1
ATOM 989 O O . MET A 1 125 ? 6.050 -3.284 1.457 1.00 89.69 125 MET A O 1
ATOM 993 N N . PHE A 1 126 ? 6.761 -2.386 3.385 1.00 91.69 126 PHE A N 1
ATOM 994 C CA . PHE A 1 126 ? 6.474 -3.561 4.204 1.00 91.69 126 PHE A CA 1
ATOM 995 C C . PHE A 1 126 ? 5.221 -3.297 5.030 1.00 91.69 126 PHE A C 1
ATOM 997 O O . PHE A 1 126 ? 5.158 -2.317 5.773 1.00 91.69 126 PHE A O 1
ATOM 1004 N N . PHE A 1 127 ? 4.231 -4.177 4.911 1.00 91.12 127 PHE A N 1
ATOM 1005 C CA . PHE A 1 127 ? 3.011 -4.097 5.703 1.00 91.12 127 PHE A CA 1
ATOM 1006 C C . PHE A 1 127 ? 3.202 -4.959 6.940 1.00 91.12 127 PHE A C 1
ATOM 1008 O O . PHE A 1 127 ? 3.262 -6.184 6.859 1.00 91.12 127 PHE A O 1
ATOM 1015 N N . ILE A 1 128 ? 3.341 -4.305 8.089 1.00 89.62 128 ILE A N 1
ATOM 1016 C CA . ILE A 1 128 ? 3.662 -4.968 9.353 1.00 89.62 128 ILE A CA 1
ATOM 1017 C C . ILE A 1 128 ? 2.578 -4.703 10.403 1.00 89.62 128 ILE A C 1
ATOM 1019 O O . ILE A 1 128 ? 1.998 -3.609 10.438 1.00 89.62 128 ILE A O 1
ATOM 1023 N N . PRO A 1 129 ? 2.272 -5.685 11.271 1.00 88.88 129 PRO A N 1
ATOM 1024 C CA . PRO A 1 129 ? 1.443 -5.455 12.446 1.00 88.88 129 PRO A CA 1
ATOM 1025 C C . PRO A 1 129 ? 1.989 -4.304 13.299 1.00 88.88 129 PRO A C 1
ATOM 1027 O O . PRO A 1 129 ? 3.198 -4.097 13.411 1.00 88.88 129 PRO A O 1
ATOM 1030 N N . ARG A 1 130 ? 1.086 -3.512 13.886 1.00 80.75 130 ARG A N 1
ATOM 1031 C CA . ARG A 1 130 ? 1.449 -2.249 14.549 1.00 80.75 130 ARG A CA 1
ATOM 1032 C C . ARG A 1 130 ? 2.367 -2.467 15.751 1.00 80.75 130 ARG A C 1
ATOM 1034 O O . ARG A 1 130 ? 3.323 -1.726 15.948 1.00 80.75 130 ARG A O 1
ATOM 1041 N N . ASP A 1 131 ? 2.052 -3.484 16.535 1.00 87.31 131 ASP A N 1
ATOM 1042 C CA . ASP A 1 131 ? 2.819 -3.954 17.684 1.00 87.31 131 ASP A CA 1
ATOM 1043 C C . ASP A 1 131 ? 4.234 -4.421 17.309 1.00 87.31 131 ASP A C 1
ATOM 1045 O O . ASP A 1 131 ? 5.105 -4.485 18.171 1.00 87.31 131 ASP A O 1
ATOM 1049 N N . GLN A 1 132 ? 4.499 -4.671 16.023 1.00 89.00 132 GLN A N 1
ATOM 1050 C CA . GLN A 1 132 ? 5.813 -5.062 15.518 1.00 89.00 132 GLN A CA 1
ATOM 1051 C C . GLN A 1 132 ? 6.620 -3.898 14.931 1.00 89.00 132 GLN A C 1
ATOM 1053 O O . GLN A 1 132 ? 7.812 -4.071 14.689 1.00 89.00 132 GLN A O 1
ATOM 1058 N N . ILE A 1 133 ? 6.032 -2.709 14.730 1.00 85.00 133 ILE A N 1
ATOM 1059 C CA . ILE A 1 133 ? 6.719 -1.559 14.104 1.00 85.00 133 ILE A CA 1
AT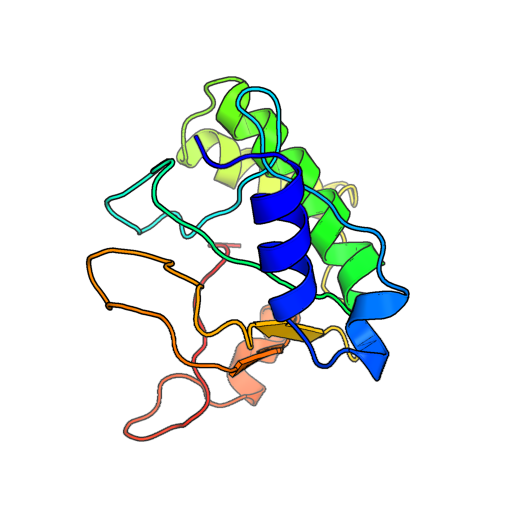OM 1060 C C . ILE A 1 133 ? 8.004 -1.186 14.856 1.00 85.00 133 ILE A C 1
ATOM 1062 O O . ILE A 1 133 ? 9.017 -0.885 14.226 1.00 85.00 133 ILE A O 1
ATOM 1066 N N . GLY A 1 134 ? 7.995 -1.250 16.191 1.00 83.94 134 GLY A N 1
ATOM 1067 C CA . GLY A 1 134 ? 9.170 -0.933 17.012 1.00 83.94 134 GLY A CA 1
ATOM 1068 C C . GLY A 1 134 ? 10.390 -1.811 16.708 1.00 83.94 134 GLY A C 1
ATOM 1069 O O . GLY A 1 134 ? 11.519 -1.333 16.778 1.00 83.94 134 GLY A O 1
ATOM 1070 N N . ASN A 1 135 ? 10.170 -3.055 16.273 1.00 88.31 135 ASN A N 1
ATOM 1071 C CA . ASN A 1 135 ? 11.243 -4.004 15.956 1.00 88.31 135 ASN A CA 1
ATOM 1072 C C . ASN A 1 135 ? 11.999 -3.644 14.668 1.00 88.31 135 ASN A C 1
ATOM 1074 O O . ASN A 1 135 ? 13.076 -4.177 14.420 1.00 88.31 135 ASN A O 1
ATOM 1078 N N . TRP A 1 136 ? 11.451 -2.739 13.853 1.00 85.88 136 TRP A N 1
ATOM 1079 C CA . TRP A 1 136 ? 12.055 -2.285 12.598 1.00 85.88 136 TRP A CA 1
ATOM 1080 C C . TRP A 1 136 ? 12.897 -1.019 12.759 1.00 85.88 136 TRP A C 1
ATOM 1082 O O . TRP A 1 136 ? 13.456 -0.524 11.781 1.00 85.88 136 TRP A O 1
ATOM 1092 N N . VAL A 1 137 ? 12.974 -0.494 13.989 1.00 86.19 137 VAL A N 1
ATOM 1093 C CA . VAL A 1 137 ? 13.762 0.686 14.360 1.00 86.19 137 VAL A CA 1
ATOM 1094 C C . VAL A 1 137 ? 13.582 1.861 13.364 1.00 86.19 137 VAL A C 1
ATOM 1096 O O . VAL A 1 137 ? 14.560 2.431 12.863 1.00 86.19 137 VAL A O 1
ATOM 1099 N N . PRO A 1 138 ? 12.331 2.212 12.999 1.00 87.06 138 PRO A N 1
ATOM 1100 C CA . PRO A 1 138 ? 12.078 3.188 11.950 1.00 87.06 138 PRO A CA 1
ATOM 1101 C C . PRO A 1 138 ? 12.351 4.620 12.420 1.00 87.06 138 PRO A C 1
ATOM 1103 O O . PRO A 1 138 ? 12.310 4.919 13.612 1.00 87.06 138 PRO A O 1
ATOM 1106 N N . ASN A 1 139 ? 12.542 5.532 11.465 1.00 86.19 139 ASN A N 1
ATOM 1107 C CA . ASN A 1 139 ? 12.624 6.981 11.696 1.00 86.19 139 ASN A CA 1
ATOM 1108 C C . ASN A 1 139 ? 13.801 7.435 12.589 1.00 86.19 139 ASN A C 1
ATOM 1110 O O . ASN A 1 139 ? 13.792 8.561 13.088 1.00 86.19 139 ASN A O 1
ATOM 1114 N N . LEU A 1 140 ? 14.832 6.602 12.786 1.00 86.25 140 LEU A N 1
ATOM 1115 C CA . LEU A 1 140 ? 16.089 7.068 13.378 1.00 86.25 140 LEU A CA 1
ATOM 1116 C C . LEU A 1 140 ? 16.852 7.976 12.410 1.00 86.25 140 LEU A C 1
ATOM 1118 O O . LEU A 1 140 ? 16.698 7.894 11.190 1.00 86.25 140 LEU A O 1
ATOM 1122 N N . LYS A 1 141 ? 17.734 8.817 12.961 1.00 88.00 141 LYS A N 1
ATOM 1123 C CA . LYS A 1 141 ? 18.633 9.666 12.172 1.00 88.00 141 LYS A CA 1
ATOM 1124 C C . LYS A 1 141 ? 19.407 8.810 11.162 1.00 88.00 141 LYS A C 1
ATOM 1126 O O . LYS A 1 141 ? 20.103 7.880 11.556 1.00 88.00 141 LYS A O 1
ATOM 1131 N N . ASN A 1 142 ? 19.300 9.162 9.880 1.00 83.31 142 ASN A N 1
ATOM 1132 C CA . ASN A 1 142 ? 19.912 8.455 8.748 1.00 83.31 142 ASN A CA 1
ATOM 1133 C C . ASN A 1 142 ? 19.451 6.994 8.565 1.00 83.31 142 ASN A C 1
ATOM 1135 O O . ASN A 1 142 ? 20.107 6.239 7.850 1.00 83.31 142 ASN A O 1
ATOM 1139 N N . SER A 1 143 ? 18.342 6.582 9.188 1.00 81.94 143 SER A N 1
ATOM 1140 C CA . SER A 1 143 ? 17.761 5.264 8.938 1.00 81.94 143 SER A CA 1
ATOM 1141 C C . SER A 1 143 ? 17.120 5.225 7.549 1.00 81.94 143 SER A C 1
ATOM 1143 O O . SER A 1 143 ? 16.374 6.145 7.204 1.00 81.94 143 SER A O 1
ATOM 1145 N N . PRO A 1 144 ? 17.355 4.165 6.757 1.00 82.44 144 PRO A N 1
ATOM 1146 C CA . PRO A 1 144 ? 16.641 3.958 5.502 1.00 82.44 144 PRO A CA 1
ATOM 1147 C C . PRO A 1 144 ? 15.196 3.489 5.732 1.00 82.44 144 PRO A C 1
ATOM 1149 O O . PRO A 1 144 ? 14.389 3.505 4.804 1.00 82.44 144 PRO A O 1
ATOM 1152 N N . THR A 1 145 ? 14.860 3.061 6.954 1.00 85.56 145 THR A N 1
ATOM 1153 C CA . THR A 1 145 ? 13.534 2.554 7.299 1.00 85.56 145 THR A CA 1
ATOM 1154 C C . THR A 1 145 ? 12.662 3.692 7.800 1.00 85.56 145 THR A C 1
ATOM 1156 O O . THR A 1 145 ? 12.924 4.289 8.848 1.00 85.56 145 THR A O 1
ATOM 1159 N N . ILE A 1 146 ? 11.584 3.957 7.069 1.00 82.94 146 ILE A N 1
ATOM 1160 C CA . ILE A 1 146 ? 10.608 4.985 7.416 1.00 82.94 146 ILE A CA 1
ATOM 1161 C C . ILE A 1 146 ? 9.317 4.286 7.824 1.00 82.94 146 ILE A C 1
ATOM 1163 O O . ILE A 1 146 ? 8.723 3.552 7.037 1.00 82.94 146 ILE A O 1
ATOM 1167 N N . ALA A 1 147 ? 8.867 4.530 9.052 1.00 81.00 147 ALA A N 1
ATOM 1168 C CA . ALA A 1 147 ? 7.512 4.182 9.449 1.00 81.00 147 ALA A CA 1
ATOM 1169 C C . ALA A 1 147 ? 6.644 5.407 9.220 1.00 81.00 147 ALA A C 1
ATOM 1171 O O . ALA A 1 147 ? 6.628 6.346 10.020 1.00 81.00 147 ALA A O 1
ATOM 1172 N N . VAL A 1 148 ? 5.919 5.373 8.112 1.00 66.88 148 VAL A N 1
ATOM 1173 C CA . VAL A 1 148 ? 4.801 6.271 7.882 1.00 66.88 148 VAL A CA 1
ATOM 1174 C C . VAL A 1 148 ? 3.595 5.731 8.653 1.00 66.88 148 VAL A C 1
ATOM 1176 O O . VAL A 1 148 ? 3.237 4.561 8.496 1.00 66.88 148 VAL A O 1
ATOM 1179 N N . PRO A 1 149 ? 2.942 6.531 9.511 1.00 56.16 149 PRO A N 1
ATOM 1180 C CA . PRO A 1 149 ? 1.656 6.149 10.065 1.00 56.16 149 PRO A CA 1
ATOM 1181 C C . PRO A 1 149 ? 0.616 6.246 8.942 1.00 56.16 149 PRO A C 1
ATOM 1183 O O . PRO A 1 149 ? -0.086 7.245 8.823 1.00 56.16 149 PRO A O 1
ATOM 1186 N N . ILE A 1 150 ? 0.528 5.211 8.099 1.00 52.12 150 ILE A N 1
ATOM 1187 C CA . ILE A 1 150 ? -0.500 5.115 7.045 1.00 52.12 150 ILE A CA 1
ATOM 1188 C C . ILE A 1 150 ? -1.890 5.064 7.702 1.00 52.12 150 ILE A C 1
ATOM 1190 O O . ILE A 1 150 ? -2.867 5.583 7.172 1.00 52.12 150 ILE A O 1
ATOM 1194 N N . PHE A 1 151 ? -1.943 4.569 8.942 1.00 42.28 151 PHE A N 1
ATOM 1195 C CA . PHE A 1 151 ? -3.132 4.522 9.772 1.00 42.28 151 PHE A CA 1
ATOM 1196 C C . PHE A 1 151 ? -2.761 4.885 11.207 1.00 42.28 151 PHE A C 1
ATOM 1198 O O . PHE A 1 151 ? -1.944 4.202 11.834 1.00 42.28 151 PHE A O 1
ATOM 1205 N N . ARG A 1 152 ? -3.403 5.909 11.780 1.00 32.41 152 ARG A N 1
ATOM 1206 C CA . ARG A 1 152 ? -3.571 5.961 13.238 1.00 32.41 152 ARG A CA 1
ATOM 1207 C C . ARG A 1 152 ? -4.540 4.838 13.628 1.00 32.41 152 ARG A C 1
ATOM 1209 O O . ARG A 1 152 ? -5.716 5.075 13.881 1.00 32.41 152 ARG A O 1
ATOM 1216 N N . ARG A 1 153 ? -4.033 3.601 13.597 1.00 36.31 153 ARG A N 1
ATOM 1217 C CA . ARG A 1 153 ? -4.613 2.474 14.333 1.00 36.31 153 ARG A CA 1
ATOM 1218 C C . ARG A 1 153 ? -4.671 2.836 15.817 1.00 36.31 153 ARG A C 1
ATOM 1220 O O . ARG A 1 153 ? -3.918 3.739 16.260 1.00 36.31 153 ARG A O 1
#

Radius of gyration: 15.38 Å; chains: 1; bounding box: 39×31×38 Å

Secondary structure (DSSP, 8-state):
---HHHHHHHHHTTS-HHHHTTSPP---BTTB-----TT-TTSS-TT-B---EE-HHHHHHHHHHHHHHHHHHHTT--HHHHHHHHHHHHHTTSS-PPPTT-EEEE--TT-B-BTTTBSPPSEEEE---GGGGGGG-TT-TT-S-----S---

Sequence (153 aa):
MPSRRAEIALARSAAPPSIAAHATVLVLTRRGFVTAPFNDTEFWNPKERGPDCYNPPATRTEIPQLLQEAKWALGGLTRQQMEERTKVAFADRMFKPPEPGAFGFMLSRMGYLNHAHGPWYPHIMFFIPRDQIGNWVPNLKNSPTIAVPIFRR

Foldseek 3Di:
DDDPVVQLVLLLLLDPCVQSVPDDDDGDDLQFFDADDPPDPPLDDPVFRFRKAWDPQQCVAPVLLRGVLRVCVSVVDDPVRSLVVVVVCVVVVVGDQRDPPIKMWRCGPPGDHDPVPGRDHTDMGDRHGPVCPVVQVAPPDVDPHHDDCSHPD

pLDDT: mean 80.54, std 15.27, range [32.41, 97.19]